Protein AF-A0AAW5B1X3-F1 (afdb_monomer_lite)

Structure (mmCIF, N/CA/C/O backbone):
data_AF-A0AAW5B1X3-F1
#
_entry.id   AF-A0AAW5B1X3-F1
#
loop_
_atom_site.group_PDB
_atom_site.id
_atom_site.type_symbol
_atom_site.label_atom_id
_atom_site.label_alt_id
_atom_site.label_comp_id
_atom_site.label_asym_id
_atom_site.label_entity_id
_atom_site.label_seq_id
_atom_site.pdbx_PDB_ins_code
_atom_site.Cartn_x
_atom_site.Cartn_y
_atom_site.Cartn_z
_atom_site.occupancy
_atom_site.B_iso_or_equiv
_atom_site.auth_seq_id
_atom_site.auth_comp_id
_atom_site.auth_asym_id
_atom_site.auth_atom_id
_atom_site.pdbx_PDB_model_num
ATOM 1 N N . MET A 1 1 ? 2.168 19.407 -7.661 1.00 38.75 1 MET A N 1
ATOM 2 C CA . MET A 1 1 ? 2.425 18.946 -9.041 1.00 38.75 1 MET A CA 1
ATOM 3 C C . MET A 1 1 ? 2.074 17.464 -9.088 1.00 38.75 1 MET A C 1
ATOM 5 O O . MET A 1 1 ? 2.847 16.655 -8.590 1.00 38.75 1 MET A O 1
ATOM 9 N N . ASP A 1 2 ? 0.879 17.127 -9.580 1.00 53.19 2 ASP A N 1
ATOM 10 C CA . ASP A 1 2 ? 0.435 15.745 -9.825 1.00 53.19 2 ASP A CA 1
ATOM 11 C C . ASP A 1 2 ? 1.175 15.223 -11.067 1.00 53.19 2 ASP A C 1
ATOM 13 O O . ASP A 1 2 ? 0.699 15.277 -12.199 1.00 53.19 2 ASP A O 1
ATOM 17 N N . LEU A 1 3 ? 2.441 14.843 -10.882 1.00 51.41 3 LEU A N 1
ATOM 18 C CA . LEU A 1 3 ? 3.245 14.237 -11.936 1.00 51.41 3 LEU A CA 1
ATOM 19 C C . LEU A 1 3 ? 2.722 12.823 -12.156 1.00 51.41 3 LEU A C 1
ATOM 21 O O . LEU A 1 3 ? 3.088 11.943 -11.383 1.00 51.41 3 LEU A O 1
ATOM 25 N N . ALA A 1 4 ? 1.863 12.668 -13.170 1.00 48.84 4 ALA A N 1
ATOM 26 C CA . ALA A 1 4 ? 1.418 11.434 -13.818 1.00 48.84 4 ALA A CA 1
ATOM 27 C C . ALA A 1 4 ? 1.471 10.189 -12.921 1.00 48.84 4 ALA A C 1
ATOM 29 O O . ALA A 1 4 ? 2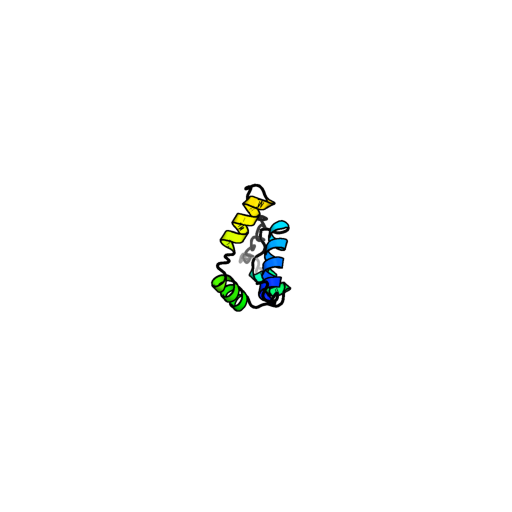.557 9.689 -12.622 1.00 48.84 4 ALA A O 1
ATOM 30 N N . GLU A 1 5 ? 0.309 9.640 -12.555 1.00 64.56 5 GLU A N 1
ATOM 31 C CA . GLU A 1 5 ? 0.206 8.331 -11.904 1.00 64.56 5 GLU A CA 1
ATOM 32 C C . GLU A 1 5 ? 0.972 7.255 -12.690 1.00 64.56 5 GLU A C 1
ATOM 34 O O . GLU A 1 5 ? 0.445 6.558 -13.559 1.00 64.56 5 GLU A O 1
ATOM 39 N N . ASN A 1 6 ? 2.255 7.116 -12.370 1.00 85.38 6 ASN A N 1
ATOM 40 C CA . ASN A 1 6 ? 3.083 6.030 -12.833 1.00 85.38 6 ASN A CA 1
ATOM 41 C C . ASN A 1 6 ? 2.511 4.734 -12.243 1.00 85.38 6 ASN A C 1
ATOM 43 O O . ASN A 1 6 ? 1.801 4.746 -11.232 1.00 85.38 6 ASN A O 1
ATOM 47 N N . ARG A 1 7 ? 2.826 3.601 -12.871 1.00 90.94 7 ARG A N 1
ATOM 48 C CA . ARG A 1 7 ? 2.294 2.292 -12.466 1.00 90.94 7 ARG A CA 1
ATOM 49 C C . ARG A 1 7 ? 2.492 2.010 -10.966 1.00 90.94 7 ARG A C 1
ATOM 51 O O . ARG A 1 7 ? 1.596 1.455 -10.337 1.00 90.94 7 ARG A O 1
ATOM 58 N N . PHE A 1 8 ? 3.608 2.452 -10.380 1.00 93.56 8 PHE A N 1
ATOM 59 C CA . PHE A 1 8 ? 3.875 2.304 -8.945 1.00 93.56 8 PHE A CA 1
ATOM 60 C C . PHE A 1 8 ? 2.957 3.174 -8.077 1.00 93.56 8 PHE A C 1
ATOM 62 O O . PHE A 1 8 ? 2.470 2.706 -7.057 1.00 93.56 8 PHE A O 1
ATOM 69 N N . GLY A 1 9 ? 2.636 4.394 -8.511 1.00 93.56 9 GLY A N 1
ATOM 70 C CA . GLY A 1 9 ? 1.653 5.257 -7.855 1.00 93.56 9 GLY A CA 1
ATOM 71 C C . GLY A 1 9 ? 0.258 4.638 -7.823 1.00 93.56 9 GLY A C 1
ATOM 72 O O . GLY A 1 9 ? -0.368 4.615 -6.765 1.00 93.56 9 GLY A O 1
ATOM 73 N N . LYS A 1 10 ? -0.194 4.060 -8.945 1.00 93.81 10 LYS A N 1
ATOM 74 C CA . LYS A 1 10 ? -1.472 3.324 -9.001 1.00 93.81 10 LYS A CA 1
ATOM 75 C C . LYS A 1 10 ? -1.457 2.096 -8.097 1.00 93.81 10 LYS A C 1
ATOM 77 O O . LYS A 1 10 ? -2.383 1.898 -7.320 1.00 93.81 10 LYS A O 1
ATOM 82 N N . THR A 1 11 ? -0.366 1.331 -8.139 1.00 95.50 11 THR A N 1
ATOM 83 C CA . THR A 1 11 ? -0.178 0.154 -7.278 1.00 95.50 11 THR A CA 1
ATOM 84 C C . THR A 1 11 ? -0.202 0.541 -5.799 1.00 95.50 11 THR A C 1
ATOM 86 O O . THR A 1 11 ? -0.789 -0.163 -4.987 1.00 95.50 11 THR A O 1
ATOM 89 N N . TRP A 1 12 ? 0.400 1.675 -5.434 1.00 95.75 12 TRP A N 1
ATOM 90 C CA . TRP A 1 12 ? 0.446 2.137 -4.049 1.00 95.75 12 TRP A CA 1
ATOM 91 C C . TRP A 1 12 ? -0.933 2.569 -3.561 1.00 95.75 12 TRP A C 1
ATOM 93 O O . TRP A 1 12 ? -1.346 2.172 -2.477 1.00 95.75 12 TRP A O 1
ATOM 103 N N . LYS A 1 13 ? -1.686 3.314 -4.381 1.00 95.12 13 LYS A N 1
ATOM 104 C CA . LYS A 1 13 ? -3.085 3.638 -4.073 1.00 95.12 13 LYS A CA 1
ATOM 105 C C . LYS A 1 13 ? -3.928 2.375 -3.920 1.00 95.12 13 LYS A C 1
ATOM 107 O O . LYS A 1 13 ? -4.669 2.266 -2.951 1.00 95.12 13 LYS A O 1
ATOM 112 N N . HIS A 1 14 ? -3.765 1.403 -4.819 1.00 95.44 14 HIS A N 1
ATOM 113 C CA . HIS A 1 14 ? -4.467 0.128 -4.716 1.00 95.44 14 HIS A CA 1
ATOM 114 C C . HIS A 1 14 ? -4.102 -0.618 -3.426 1.00 95.44 14 HIS A C 1
ATOM 116 O O . HIS A 1 14 ? -4.993 -1.076 -2.725 1.00 95.44 14 HIS A O 1
ATOM 122 N N . PHE A 1 15 ? -2.821 -0.651 -3.045 1.00 96.50 15 PHE A N 1
ATOM 123 C CA . PHE A 1 15 ? -2.381 -1.235 -1.776 1.00 96.50 15 PHE A CA 1
ATOM 124 C C . PHE A 1 15 ? -3.088 -0.609 -0.564 1.00 96.50 15 PHE A C 1
ATOM 126 O O . PHE A 1 15 ? -3.553 -1.340 0.306 1.00 96.50 15 PHE A O 1
ATOM 133 N N . LEU A 1 16 ? -3.231 0.721 -0.519 1.00 95.56 16 LEU A N 1
ATOM 134 C CA . LEU A 1 16 ? -3.948 1.400 0.567 1.00 95.56 16 LEU A CA 1
ATOM 135 C C . LEU A 1 16 ? -5.440 1.042 0.614 1.00 95.56 16 LEU A C 1
ATOM 137 O O . LEU A 1 16 ? -5.987 0.897 1.703 1.00 95.56 16 LEU A O 1
ATOM 141 N N . GLU A 1 17 ? -6.096 0.887 -0.538 1.00 95.12 17 GLU A N 1
ATOM 142 C CA . GLU A 1 17 ? -7.492 0.433 -0.592 1.00 95.12 17 GLU A CA 1
ATOM 143 C C . GLU A 1 17 ? -7.632 -1.025 -0.145 1.00 95.12 17 GLU A C 1
ATOM 145 O O . GLU A 1 17 ? -8.522 -1.341 0.643 1.00 95.12 17 GLU A O 1
ATOM 150 N N . VAL A 1 18 ? -6.718 -1.905 -0.571 1.00 94.88 18 VAL A N 1
ATOM 151 C CA . VAL A 1 18 ? -6.721 -3.311 -0.146 1.00 94.88 18 VAL A CA 1
ATOM 152 C C . VAL A 1 18 ? -6.524 -3.413 1.364 1.00 94.88 18 VAL A C 1
ATOM 154 O O . VAL A 1 18 ? -7.240 -4.181 1.989 1.00 94.88 18 VAL A O 1
ATOM 157 N N . LEU A 1 19 ? -5.668 -2.598 1.993 1.00 94.12 19 LEU A N 1
ATOM 158 C CA . LEU A 1 19 ? -5.485 -2.615 3.455 1.00 94.12 19 LEU A CA 1
ATOM 159 C C . LEU A 1 19 ? -6.769 -2.348 4.263 1.00 94.12 19 LEU A C 1
ATOM 161 O O . LEU A 1 19 ? -6.867 -2.781 5.416 1.00 94.12 19 LEU A O 1
ATOM 165 N N . LYS A 1 20 ? -7.752 -1.645 3.689 1.00 92.19 20 LYS A N 1
ATOM 166 C CA . LYS A 1 20 ? -9.051 -1.393 4.337 1.00 92.19 20 LYS A CA 1
ATOM 167 C C . LYS A 1 20 ? -9.965 -2.619 4.327 1.00 92.19 20 LYS A C 1
ATOM 169 O O . LYS A 1 20 ? -10.854 -2.710 5.162 1.00 92.19 20 LYS A O 1
ATOM 174 N N . VAL A 1 21 ? -9.766 -3.538 3.382 1.00 90.88 21 VAL A N 1
ATOM 175 C CA . VAL A 1 21 ? -10.595 -4.744 3.210 1.00 90.88 21 VAL A CA 1
ATOM 176 C C . VAL A 1 21 ? -9.864 -5.989 3.718 1.00 90.88 21 VAL A C 1
ATOM 178 O O . VAL A 1 21 ? -10.448 -6.818 4.407 1.00 90.88 21 VAL A O 1
ATOM 181 N N . ASP A 1 22 ? -8.571 -6.094 3.419 1.00 90.88 22 ASP A N 1
ATOM 182 C CA . ASP A 1 22 ? -7.647 -7.117 3.892 1.00 90.88 22 ASP A CA 1
ATOM 183 C C . ASP A 1 22 ? -6.359 -6.473 4.426 1.00 90.88 22 ASP A C 1
ATOM 185 O O . ASP A 1 22 ? -5.388 -6.208 3.709 1.00 90.88 22 ASP A O 1
ATOM 189 N N . TYR A 1 23 ? -6.331 -6.263 5.740 1.00 89.50 23 TYR A N 1
ATOM 190 C CA . TYR A 1 23 ? -5.173 -5.714 6.445 1.00 89.50 23 TYR A CA 1
ATOM 191 C C . TYR A 1 23 ? -3.918 -6.603 6.358 1.00 89.50 23 TYR A C 1
ATOM 193 O O . TYR A 1 23 ? -2.781 -6.130 6.503 1.00 89.50 23 TYR A O 1
ATOM 201 N N . ASN A 1 24 ? -4.101 -7.902 6.119 1.00 90.19 24 ASN A N 1
ATOM 202 C CA . ASN A 1 24 ? -3.022 -8.882 6.120 1.00 90.19 24 ASN A CA 1
ATOM 203 C C . ASN A 1 24 ? -2.339 -9.005 4.767 1.00 90.19 24 ASN A C 1
ATOM 205 O O . ASN A 1 24 ? -1.273 -9.623 4.697 1.00 90.19 24 ASN A O 1
ATOM 209 N N . CYS A 1 25 ? -2.880 -8.349 3.739 1.00 92.81 25 CYS A N 1
ATOM 210 C CA . CYS A 1 25 ? -2.231 -8.276 2.448 1.00 92.81 25 CYS A CA 1
ATOM 211 C C . CYS A 1 25 ? -0.797 -7.740 2.595 1.00 92.81 25 CYS A C 1
ATOM 213 O O . CYS A 1 25 ? -0.475 -6.846 3.404 1.00 92.81 25 CYS A O 1
ATOM 215 N N . SER A 1 26 ? 0.103 -8.334 1.824 1.00 94.69 26 SER A N 1
ATOM 216 C CA . SER A 1 26 ? 1.463 -7.848 1.686 1.00 94.69 26 SER A CA 1
ATOM 217 C C . SER A 1 26 ? 1.571 -6.960 0.453 1.00 94.69 26 SER A C 1
ATOM 219 O O . SER A 1 26 ? 0.848 -7.108 -0.534 1.00 94.69 26 SER A O 1
ATOM 221 N N . LEU A 1 27 ? 2.549 -6.054 0.466 1.00 95.50 27 LEU A N 1
ATOM 222 C CA . LEU A 1 27 ? 2.861 -5.263 -0.720 1.00 95.50 27 LEU A CA 1
ATOM 223 C C . LEU A 1 27 ? 3.240 -6.158 -1.914 1.00 95.50 27 LEU A C 1
ATOM 225 O O . LEU A 1 27 ? 2.989 -5.789 -3.056 1.00 95.50 27 LEU A O 1
ATOM 229 N N . ALA A 1 28 ? 3.823 -7.335 -1.661 1.00 96.31 28 ALA A N 1
ATOM 230 C CA . ALA A 1 28 ? 4.177 -8.291 -2.703 1.00 96.31 28 ALA A CA 1
ATOM 231 C C . ALA A 1 28 ? 2.940 -8.885 -3.393 1.00 96.31 28 ALA A C 1
ATOM 233 O O . ALA A 1 28 ? 2.969 -9.073 -4.607 1.00 96.31 28 ALA A O 1
ATOM 234 N N . ASP A 1 29 ? 1.856 -9.134 -2.654 1.00 95.19 29 ASP A N 1
ATOM 235 C CA . ASP A 1 29 ? 0.588 -9.617 -3.217 1.00 95.19 29 ASP A CA 1
ATOM 236 C C . ASP A 1 29 ? 0.017 -8.591 -4.192 1.00 95.19 29 ASP A C 1
ATOM 238 O O . ASP A 1 29 ? -0.260 -8.908 -5.347 1.00 95.19 29 ASP A O 1
ATOM 242 N N . VAL A 1 30 ? -0.027 -7.330 -3.762 1.00 95.88 30 VAL A N 1
ATOM 243 C CA . VAL A 1 30 ? -0.517 -6.225 -4.590 1.00 95.88 30 VAL A CA 1
ATOM 244 C C . VAL A 1 30 ? 0.406 -5.942 -5.778 1.00 95.88 30 VAL A C 1
ATOM 246 O O . VAL A 1 30 ? -0.065 -5.648 -6.873 1.00 95.88 30 VAL A O 1
ATOM 249 N N . CYS A 1 31 ? 1.726 -6.075 -5.615 1.00 95.94 31 CYS A N 1
ATOM 250 C CA . CYS A 1 31 ? 2.659 -5.946 -6.736 1.00 95.94 31 CYS A CA 1
ATOM 251 C C . CYS A 1 31 ? 2.417 -7.019 -7.809 1.00 95.94 31 CYS A C 1
ATOM 253 O O . CYS A 1 31 ? 2.481 -6.707 -8.999 1.00 95.94 31 CYS A O 1
ATOM 255 N N . ARG A 1 32 ? 2.125 -8.265 -7.404 1.00 95.38 32 ARG A N 1
ATOM 256 C CA . ARG A 1 32 ? 1.796 -9.357 -8.335 1.00 95.38 32 ARG A CA 1
ATOM 257 C C . ARG A 1 32 ? 0.512 -9.066 -9.105 1.00 95.38 32 ARG A C 1
ATOM 259 O 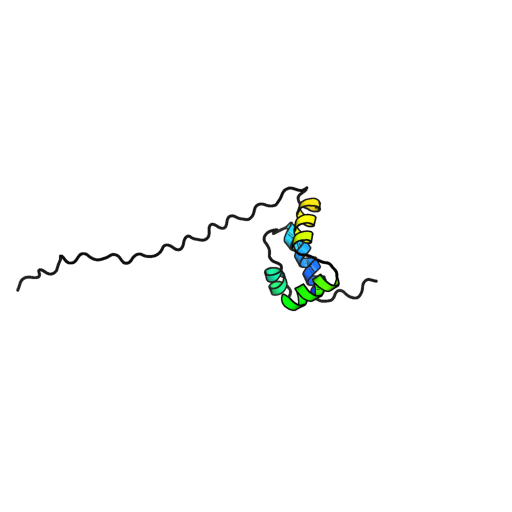O . ARG A 1 32 ? 0.519 -9.201 -10.326 1.00 95.38 32 ARG A O 1
ATOM 266 N N . ASP A 1 33 ? -0.528 -8.627 -8.401 1.00 94.31 33 ASP A N 1
ATOM 267 C CA . ASP A 1 33 ? -1.825 -8.267 -8.981 1.00 94.31 33 ASP A CA 1
ATOM 268 C C . ASP A 1 33 ? -1.713 -7.099 -9.978 1.00 94.31 33 ASP A C 1
ATOM 270 O O . ASP A 1 33 ? -2.183 -7.170 -11.108 1.00 94.31 33 ASP A O 1
ATOM 274 N N . GLN A 1 34 ? -0.972 -6.052 -9.612 1.00 94.06 34 GLN A N 1
ATOM 275 C CA . GLN A 1 34 ? -0.816 -4.843 -10.429 1.00 94.06 34 GLN A CA 1
ATOM 276 C C . GLN A 1 34 ? 0.331 -4.927 -11.450 1.00 94.06 34 GLN A C 1
ATOM 278 O O . GLN A 1 34 ? 0.709 -3.924 -12.068 1.00 94.06 34 GLN A O 1
ATOM 283 N N . HIS A 1 35 ? 0.926 -6.111 -11.619 1.00 94.31 35 HIS A N 1
ATOM 284 C CA . HIS A 1 35 ? 2.042 -6.365 -12.531 1.00 94.31 35 HIS A CA 1
ATOM 285 C C . HIS A 1 35 ? 3.200 -5.361 -12.368 1.00 94.31 35 HIS A C 1
ATOM 287 O O . HIS A 1 35 ? 3.689 -4.753 -13.332 1.00 94.31 35 HIS A O 1
ATOM 293 N N . THR A 1 36 ? 3.640 -5.171 -11.124 1.00 94.19 36 THR A N 1
ATOM 294 C CA . THR A 1 36 ? 4.833 -4.401 -10.761 1.00 94.19 36 THR A CA 1
ATOM 295 C C . THR A 1 36 ? 5.848 -5.267 -10.027 1.00 94.19 36 THR A C 1
ATOM 297 O O . THR A 1 36 ? 5.529 -6.268 -9.393 1.00 94.19 36 THR A O 1
ATOM 300 N N . THR A 1 37 ? 7.121 -4.887 -10.109 1.00 95.00 37 THR A N 1
ATOM 301 C CA . THR A 1 37 ? 8.182 -5.561 -9.355 1.00 95.00 37 THR A CA 1
ATOM 302 C C . THR A 1 37 ? 8.260 -5.003 -7.939 1.00 95.00 37 THR A C 1
ATOM 304 O O . THR A 1 37 ? 8.337 -3.781 -7.781 1.00 95.00 37 THR A O 1
ATOM 307 N N . LEU A 1 38 ? 8.385 -5.870 -6.931 1.00 93.88 38 LEU A N 1
ATOM 308 C CA . LEU A 1 38 ? 8.555 -5.448 -5.536 1.00 93.88 38 LEU A CA 1
ATOM 309 C C . LEU A 1 38 ? 9.796 -4.558 -5.335 1.00 93.88 38 LEU A C 1
ATOM 311 O O . LEU A 1 38 ? 9.727 -3.563 -4.624 1.00 93.88 38 LEU A O 1
ATOM 315 N N . GLY A 1 39 ? 10.918 -4.862 -5.997 1.00 95.75 39 GLY A N 1
ATOM 316 C CA . GLY A 1 39 ? 12.137 -4.043 -5.909 1.00 95.75 39 GLY A CA 1
ATOM 317 C C . GLY A 1 39 ? 11.946 -2.623 -6.456 1.00 95.75 39 GLY A C 1
ATOM 318 O O . GLY A 1 39 ? 12.289 -1.645 -5.790 1.00 95.75 39 GLY A O 1
ATOM 319 N N . GLY A 1 40 ? 11.333 -2.501 -7.639 1.00 94.50 40 GLY A N 1
ATOM 320 C CA . GLY A 1 40 ? 10.982 -1.203 -8.224 1.00 94.50 40 GLY A CA 1
ATOM 321 C C . GLY A 1 40 ? 9.999 -0.419 -7.352 1.00 94.50 40 GLY A C 1
ATOM 322 O O . GLY A 1 40 ? 10.197 0.774 -7.126 1.00 94.50 40 GLY A O 1
ATOM 323 N N . MET A 1 41 ? 9.007 -1.109 -6.786 1.00 95.69 41 MET A N 1
ATOM 324 C CA . MET A 1 41 ? 8.042 -0.526 -5.860 1.00 95.69 41 MET A CA 1
ATOM 325 C C . MET A 1 41 ? 8.717 0.012 -4.593 1.00 95.69 41 MET A C 1
ATOM 327 O O . MET A 1 41 ? 8.507 1.163 -4.217 1.00 95.69 41 MET A O 1
ATOM 331 N N . SER A 1 42 ? 9.596 -0.777 -3.974 1.00 94.69 42 SER A N 1
ATOM 332 C CA . SER A 1 42 ? 10.370 -0.374 -2.795 1.00 94.69 42 SER A CA 1
ATOM 333 C C . SER A 1 42 ? 11.260 0.838 -3.059 1.00 94.69 42 SER A C 1
ATOM 335 O O . SER A 1 42 ? 11.280 1.774 -2.258 1.00 94.69 42 SER A O 1
ATOM 337 N N . SER A 1 43 ? 11.946 0.876 -4.206 1.00 94.81 43 SER A N 1
ATOM 338 C CA . SER A 1 43 ? 12.746 2.042 -4.598 1.00 94.81 43 SER A CA 1
ATOM 339 C C . SER A 1 43 ? 11.876 3.284 -4.810 1.00 94.81 43 SER A C 1
ATOM 341 O O . SER A 1 43 ? 12.217 4.373 -4.346 1.00 94.81 43 SER A O 1
ATOM 343 N N . TRP A 1 44 ? 10.729 3.124 -5.473 1.00 94.50 44 TRP A N 1
ATOM 344 C CA . TRP A 1 44 ? 9.788 4.210 -5.727 1.00 94.50 44 TRP A CA 1
ATOM 345 C C . TRP A 1 44 ? 9.222 4.808 -4.431 1.00 94.50 44 TRP A C 1
ATOM 347 O O . TRP A 1 44 ? 9.191 6.032 -4.290 1.00 94.50 44 TRP A O 1
ATOM 357 N N . MET A 1 45 ? 8.843 3.961 -3.468 1.00 95.12 45 MET A N 1
ATOM 358 C CA . MET A 1 45 ? 8.370 4.380 -2.144 1.00 95.12 45 MET A CA 1
ATOM 359 C C . MET A 1 45 ? 9.450 5.121 -1.356 1.00 95.12 45 MET A C 1
ATOM 361 O O . MET A 1 45 ? 9.188 6.199 -0.826 1.00 95.12 45 MET A O 1
ATOM 365 N N . SER A 1 46 ? 10.672 4.580 -1.321 1.00 94.19 46 SER A N 1
ATOM 366 C CA . SER A 1 46 ? 11.798 5.165 -0.582 1.00 94.19 46 SER A CA 1
ATOM 367 C C . SER A 1 46 ? 12.109 6.594 -1.045 1.00 94.19 46 SER A C 1
ATOM 369 O O . SER A 1 46 ? 12.217 7.503 -0.226 1.00 94.19 46 SER A O 1
ATOM 371 N N . ARG A 1 47 ? 12.105 6.842 -2.365 1.00 94.06 47 ARG A N 1
ATOM 372 C CA . ARG A 1 47 ? 12.284 8.188 -2.954 1.00 94.06 47 ARG A CA 1
ATOM 373 C C . ARG A 1 47 ? 11.196 9.196 -2.563 1.00 94.06 47 ARG A C 1
ATOM 375 O O . ARG A 1 47 ? 11.350 10.387 -2.820 1.00 94.06 47 ARG A O 1
ATOM 382 N N . ARG A 1 48 ? 10.073 8.723 -2.024 1.00 93.00 48 ARG A N 1
ATOM 383 C CA . ARG A 1 48 ? 8.898 9.517 -1.633 1.00 93.00 48 ARG A CA 1
ATOM 384 C C . ARG A 1 48 ? 8.650 9.524 -0.129 1.00 93.00 48 ARG A C 1
ATOM 386 O O . ARG A 1 48 ? 7.712 10.177 0.308 1.00 93.00 48 ARG A O 1
ATOM 393 N N . GLY A 1 49 ? 9.468 8.815 0.648 1.00 94.81 49 GLY A N 1
ATOM 394 C CA . GLY A 1 49 ? 9.279 8.677 2.090 1.00 94.81 49 GLY A CA 1
ATOM 395 C C . GLY A 1 49 ? 8.096 7.786 2.483 1.00 94.81 49 GLY A C 1
ATOM 396 O O . GLY A 1 49 ? 7.639 7.858 3.619 1.00 94.81 49 GLY A O 1
ATOM 397 N N . TYR A 1 50 ? 7.589 6.946 1.576 1.00 95.50 50 TYR A N 1
ATOM 398 C CA . TYR A 1 50 ? 6.532 5.993 1.913 1.00 95.50 50 TYR A CA 1
ATOM 399 C C . TYR A 1 50 ? 7.097 4.746 2.594 1.00 95.50 50 TYR A C 1
ATOM 401 O O . TYR A 1 50 ? 8.165 4.244 2.240 1.00 95.50 50 TYR A O 1
ATOM 409 N N . SER A 1 51 ? 6.342 4.223 3.558 1.00 95.00 51 SER A N 1
ATOM 410 C CA . SER A 1 51 ? 6.679 3.026 4.324 1.00 95.00 51 SER A CA 1
ATOM 411 C C . SER A 1 51 ? 5.439 2.166 4.508 1.00 95.00 51 SER A C 1
ATOM 413 O O . SER A 1 51 ? 4.396 2.664 4.924 1.00 95.00 51 SER A O 1
ATOM 415 N N . VAL A 1 52 ? 5.562 0.860 4.259 1.00 95.31 52 VAL A N 1
ATOM 416 C CA . VAL A 1 52 ? 4.478 -0.108 4.500 1.00 95.31 52 VAL A CA 1
ATOM 417 C C . VAL A 1 52 ? 4.067 -0.113 5.971 1.00 95.31 52 VAL A C 1
ATOM 419 O O . VAL A 1 52 ? 2.879 -0.151 6.269 1.00 95.31 52 VAL A O 1
ATOM 422 N N . LYS A 1 53 ? 5.034 -0.034 6.894 1.00 94.81 53 LYS A N 1
ATOM 423 C CA . LYS A 1 53 ? 4.754 -0.014 8.336 1.00 94.81 53 LYS A CA 1
ATOM 424 C C . LYS A 1 53 ? 3.923 1.210 8.718 1.00 94.81 53 LYS A C 1
ATOM 426 O O . LYS A 1 53 ? 2.939 1.068 9.435 1.00 94.81 53 LYS A O 1
ATOM 431 N N . GLN A 1 54 ? 4.307 2.384 8.214 1.00 95.31 54 GLN A N 1
ATOM 432 C CA . GLN A 1 54 ? 3.582 3.621 8.497 1.00 95.31 54 GLN A CA 1
ATOM 433 C C . GLN A 1 54 ? 2.197 3.605 7.849 1.00 95.31 54 GLN A C 1
ATOM 435 O O . GLN A 1 54 ? 1.218 3.862 8.530 1.00 95.31 54 GLN A O 1
ATOM 440 N N . ALA A 1 55 ? 2.100 3.193 6.583 1.00 94.88 55 ALA A N 1
ATOM 441 C CA . ALA A 1 55 ? 0.825 3.092 5.880 1.00 94.88 55 ALA A CA 1
ATOM 442 C C . ALA A 1 55 ? -0.164 2.163 6.597 1.00 94.88 55 ALA A C 1
ATOM 444 O O . ALA A 1 55 ? -1.333 2.502 6.744 1.00 94.88 55 ALA A O 1
ATOM 445 N N . LYS A 1 56 ? 0.302 1.010 7.094 1.00 93.94 56 LYS A N 1
ATOM 446 C CA . LYS A 1 56 ? -0.537 0.115 7.897 1.00 93.94 56 LYS A CA 1
ATOM 447 C C . LYS A 1 56 ? -0.983 0.773 9.204 1.00 93.94 56 LYS A C 1
ATOM 449 O O . LYS A 1 56 ? -2.153 0.657 9.546 1.00 93.94 56 LYS A O 1
ATOM 454 N N . ALA A 1 57 ? -0.093 1.466 9.912 1.00 93.56 57 ALA A N 1
ATOM 455 C CA . ALA A 1 57 ? -0.449 2.187 11.136 1.00 93.56 57 ALA A CA 1
ATOM 456 C C . ALA A 1 57 ? -1.463 3.316 10.873 1.00 93.56 57 ALA A C 1
ATOM 458 O O . ALA A 1 57 ? -2.420 3.469 11.629 1.00 93.56 57 ALA A O 1
ATOM 459 N N . ASP A 1 58 ? -1.293 4.054 9.776 1.00 94.12 58 ASP A N 1
ATOM 460 C CA . ASP A 1 58 ? -2.202 5.124 9.366 1.00 94.12 58 ASP A CA 1
ATOM 461 C C . ASP A 1 58 ? -3.586 4.561 9.026 1.00 94.12 58 ASP A C 1
ATOM 463 O O . ASP A 1 58 ? -4.587 5.079 9.505 1.00 94.12 58 ASP A O 1
ATOM 467 N N . VAL A 1 59 ? -3.663 3.442 8.295 1.00 92.44 59 VAL A N 1
ATOM 468 C CA . VAL A 1 59 ? -4.942 2.763 8.022 1.00 92.44 59 VAL A CA 1
ATOM 469 C C . VAL A 1 59 ? -5.607 2.285 9.317 1.00 92.44 59 VAL A C 1
ATOM 471 O O . VAL A 1 59 ? -6.812 2.462 9.477 1.00 92.44 59 VAL A O 1
ATOM 474 N N . VAL A 1 60 ? -4.855 1.721 10.268 1.00 92.00 60 VAL A N 1
ATOM 475 C CA . VAL A 1 60 ? -5.411 1.322 11.577 1.00 92.00 60 VAL A CA 1
ATOM 476 C C . VAL A 1 60 ? -6.006 2.519 12.306 1.00 92.00 60 VAL A C 1
ATOM 478 O O . VAL A 1 60 ? -7.133 2.448 12.791 1.00 92.00 60 VAL A O 1
ATOM 481 N N . ARG A 1 61 ? -5.277 3.633 12.362 1.00 93.62 61 ARG A N 1
ATOM 482 C CA . ARG A 1 61 ? -5.735 4.850 13.033 1.00 93.62 61 ARG A CA 1
ATOM 483 C C . ARG A 1 61 ? -6.951 5.466 12.336 1.00 93.62 61 ARG A C 1
ATOM 485 O O . ARG A 1 61 ? -7.938 5.759 13.003 1.00 93.62 61 ARG A O 1
ATOM 492 N N . ASP A 1 62 ? -6.876 5.648 11.020 1.00 92.88 62 ASP A N 1
ATOM 493 C CA . ASP A 1 62 ? -7.816 6.477 10.259 1.00 92.88 62 ASP A C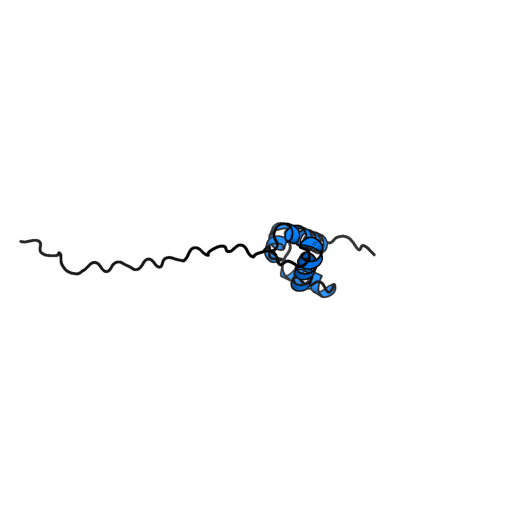A 1
AT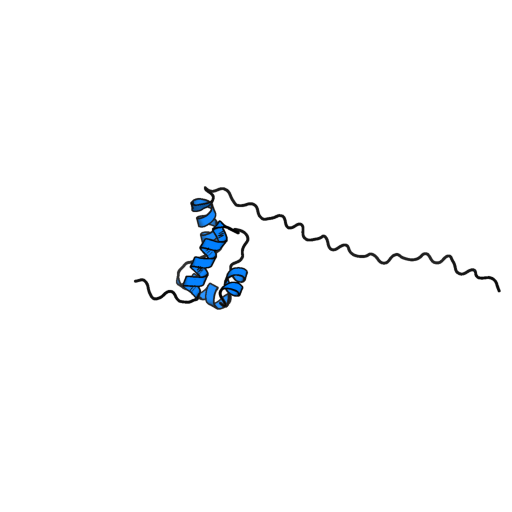OM 494 C C . ASP A 1 62 ? -9.061 5.698 9.810 1.00 92.88 62 ASP A C 1
ATOM 496 O O . ASP A 1 62 ? -10.137 6.281 9.696 1.00 92.88 62 ASP A O 1
ATOM 500 N N . TYR A 1 63 ? -8.938 4.388 9.568 1.00 89.88 63 TYR A N 1
ATOM 501 C CA . TYR A 1 63 ? -10.040 3.536 9.104 1.00 89.88 63 TYR A CA 1
ATOM 502 C C . TYR A 1 63 ? -10.584 2.610 10.199 1.00 89.88 63 TYR A C 1
ATOM 504 O O . TYR A 1 63 ? -11.797 2.488 10.346 1.00 89.88 63 TYR A O 1
ATOM 512 N N . TYR A 1 64 ? -9.709 1.993 10.999 1.00 87.94 64 TYR A N 1
ATOM 513 C CA . TYR A 1 64 ? -10.109 1.057 12.062 1.00 87.94 64 TYR A CA 1
ATOM 514 C C . TYR A 1 64 ? -10.215 1.704 13.456 1.00 87.94 64 TYR A C 1
ATOM 516 O O . TYR A 1 64 ? -10.366 1.007 14.459 1.00 87.94 64 TYR A O 1
ATOM 524 N N . GLY A 1 65 ? -10.125 3.035 13.552 1.00 89.19 65 GLY A N 1
ATOM 525 C CA . GLY A 1 65 ? -10.277 3.765 14.816 1.00 89.19 65 GLY A CA 1
ATOM 526 C C . GLY A 1 65 ? -9.215 3.435 15.872 1.00 89.19 65 GLY A C 1
ATOM 527 O O . GLY A 1 65 ? -9.478 3.557 17.065 1.00 89.19 65 GLY A O 1
ATOM 528 N N . GLY A 1 66 ? -8.029 2.986 15.454 1.00 81.31 66 GLY A N 1
ATOM 529 C CA . GLY A 1 66 ? -6.933 2.600 16.347 1.00 81.31 66 GLY A CA 1
ATOM 530 C C . GLY A 1 66 ? -6.984 1.152 16.845 1.00 81.31 66 GLY A C 1
ATOM 531 O O . GLY A 1 66 ? -6.099 0.750 17.597 1.00 81.31 66 GLY A O 1
ATOM 532 N N . VAL A 1 67 ? -7.976 0.359 16.428 1.00 82.00 67 VAL A N 1
ATOM 533 C CA . VAL A 1 67 ? -8.059 -1.069 16.759 1.00 82.00 67 VAL A CA 1
ATOM 534 C C . VAL A 1 67 ? -7.359 -1.871 15.668 1.00 82.00 67 VAL A C 1
ATOM 536 O O . VAL A 1 67 ? -7.766 -1.836 14.509 1.00 82.00 67 VAL A O 1
ATOM 539 N N . GLU A 1 68 ? -6.289 -2.587 16.022 1.00 75.88 68 GLU A N 1
ATOM 540 C CA . GLU A 1 68 ? -5.552 -3.398 15.050 1.00 75.88 68 GLU A CA 1
ATOM 541 C C . GLU A 1 68 ? -6.431 -4.558 14.535 1.00 75.88 68 GLU A C 1
ATOM 543 O O . GLU A 1 68 ? -6.940 -5.345 15.342 1.00 75.88 68 GLU A O 1
ATOM 548 N N . PRO A 1 69 ? -6.621 -4.691 13.208 1.00 78.25 69 PRO A N 1
ATOM 549 C CA . PRO A 1 69 ? -7.375 -5.790 12.625 1.00 78.25 69 PRO A CA 1
ATOM 550 C C . PRO A 1 69 ? -6.732 -7.126 12.968 1.00 78.25 69 PRO A C 1
ATOM 552 O O . PRO A 1 69 ? -5.525 -7.317 12.815 1.00 78.25 69 PRO A O 1
ATOM 555 N N . SER A 1 70 ? -7.549 -8.082 13.400 1.00 72.56 70 SER A N 1
ATOM 556 C CA . SER A 1 70 ? -7.069 -9.412 13.749 1.00 72.56 70 SER A CA 1
ATOM 557 C C . SER A 1 70 ? -6.410 -10.070 12.535 1.00 72.56 70 SER A C 1
ATOM 559 O O . SER A 1 70 ? -7.008 -10.180 11.462 1.00 72.56 70 SER A O 1
ATOM 561 N N . ARG A 1 71 ? -5.175 -10.551 12.703 1.00 64.06 71 ARG A N 1
ATOM 562 C CA . ARG A 1 71 ? -4.561 -11.450 11.726 1.00 64.06 71 ARG A CA 1
ATOM 563 C C . ARG A 1 71 ? -5.438 -12.704 11.642 1.00 64.06 71 ARG A C 1
ATOM 565 O O . ARG A 1 71 ? -5.690 -13.298 12.694 1.00 64.06 71 ARG A O 1
ATOM 572 N N . PRO A 1 72 ? -5.918 -13.130 10.456 1.00 57.22 72 PRO A N 1
ATOM 573 C CA . PRO A 1 72 ? -6.596 -14.400 10.340 1.00 57.22 72 PRO A CA 1
ATOM 574 C C . PRO A 1 72 ? -5.615 -15.434 10.862 1.00 57.22 72 PRO A C 1
ATOM 576 O O . PRO A 1 72 ? -4.488 -15.567 10.374 1.00 57.22 72 PRO A O 1
ATOM 579 N N . THR A 1 73 ? -6.038 -16.126 11.913 1.00 48.47 73 THR A N 1
ATOM 580 C CA . THR A 1 73 ? -5.354 -17.318 12.382 1.00 48.47 73 THR A CA 1
ATOM 581 C C . THR A 1 73 ? -5.639 -18.368 11.319 1.00 48.47 73 THR A C 1
ATOM 583 O O . THR A 1 73 ? -6.517 -19.209 11.478 1.00 48.47 73 THR A O 1
ATOM 586 N N . THR A 1 74 ? -4.952 -18.285 10.176 1.00 51.88 74 THR A N 1
ATOM 587 C CA . THR A 1 74 ? -4.783 -19.467 9.348 1.00 51.88 74 THR A CA 1
ATOM 588 C C . THR A 1 74 ? -3.926 -20.375 10.204 1.00 51.88 74 THR A C 1
ATOM 590 O O . THR A 1 74 ? -2.713 -20.212 10.306 1.00 51.88 74 THR A O 1
ATOM 593 N N . SER A 1 75 ? -4.599 -21.255 10.941 1.00 46.97 75 SER A N 1
ATOM 594 C CA . SER A 1 75 ? -3.997 -22.474 11.439 1.00 46.97 75 SER A CA 1
ATOM 595 C C . SER A 1 75 ? -3.286 -23.068 10.232 1.00 46.97 75 SER A C 1
ATOM 597 O O . SER A 1 75 ? -3.939 -23.531 9.296 1.00 46.97 75 SER A O 1
ATOM 599 N N . SER A 1 76 ? -1.963 -22.905 10.160 1.00 51.25 76 SER A N 1
ATOM 600 C CA . SER A 1 76 ? -1.159 -23.655 9.207 1.00 51.25 76 SER A CA 1
ATOM 601 C C . SER A 1 76 ? -1.604 -25.099 9.392 1.00 51.25 76 SER A C 1
ATOM 603 O O . SER A 1 76 ? -1.572 -25.550 10.541 1.00 51.25 76 SER A O 1
ATOM 605 N N . PRO A 1 77 ? -2.092 -25.806 8.355 1.00 52.94 77 PRO A N 1
ATOM 606 C CA . PRO A 1 77 ? -2.424 -27.207 8.528 1.00 52.94 77 PRO A CA 1
ATOM 607 C C . PRO A 1 77 ? -1.161 -27.854 9.077 1.00 52.94 77 PRO A C 1
ATOM 609 O O . PRO A 1 77 ? -0.103 -27.795 8.446 1.00 52.94 77 PRO A O 1
ATOM 612 N N . SER A 1 78 ? -1.245 -28.325 10.321 1.00 57.00 78 SER A N 1
ATOM 613 C CA . SER A 1 78 ? -0.125 -28.964 10.985 1.00 57.00 78 SER A CA 1
ATOM 614 C C . SER A 1 78 ? 0.300 -30.082 10.049 1.00 57.00 78 SER A C 1
ATOM 616 O O . SER A 1 78 ? -0.516 -30.938 9.709 1.00 57.00 78 SER A O 1
ATOM 618 N N . PHE A 1 79 ? 1.527 -30.010 9.538 1.00 64.81 79 PHE A N 1
ATOM 619 C CA . PHE A 1 79 ? 2.069 -31.050 8.683 1.00 64.81 79 PHE A CA 1
ATOM 620 C C . PHE A 1 79 ? 2.143 -32.305 9.545 1.00 64.81 79 PHE A C 1
ATOM 622 O O . PHE A 1 79 ? 3.047 -32.446 10.368 1.00 64.81 79 PHE A O 1
ATOM 629 N N . THR A 1 80 ? 1.135 -33.169 9.441 1.00 66.88 80 THR A N 1
ATOM 630 C CA . THR A 1 80 ? 1.160 -34.476 10.076 1.00 66.88 80 THR A CA 1
ATOM 631 C C . THR A 1 80 ? 2.325 -35.217 9.444 1.00 66.88 80 THR A C 1
ATOM 633 O O . THR A 1 80 ? 2.235 -35.668 8.303 1.00 66.88 80 THR A O 1
ATOM 636 N N . GLN A 1 81 ? 3.445 -35.298 10.162 1.00 65.50 81 GLN A N 1
ATOM 637 C CA . GLN A 1 81 ? 4.497 -36.241 9.825 1.00 65.50 81 GLN A CA 1
ATOM 638 C C . GLN A 1 81 ? 3.852 -37.624 9.866 1.00 65.50 81 GLN A C 1
ATOM 640 O O . GLN A 1 81 ? 3.452 -38.104 10.925 1.00 65.50 81 GLN A O 1
ATOM 645 N N . ILE A 1 82 ? 3.687 -38.230 8.694 1.00 67.56 82 ILE A N 1
ATOM 646 C CA . ILE A 1 82 ? 3.315 -39.633 8.579 1.00 67.56 82 ILE A CA 1
ATOM 647 C C . ILE A 1 82 ? 4.517 -40.401 9.127 1.00 67.56 82 ILE A C 1
ATOM 649 O O . ILE A 1 82 ? 5.530 -40.547 8.444 1.00 67.56 82 ILE A O 1
ATOM 653 N N . ALA A 1 83 ? 4.447 -40.811 10.391 1.00 64.44 83 ALA A N 1
ATOM 654 C CA . ALA A 1 83 ? 5.416 -41.743 10.936 1.00 64.44 83 ALA A CA 1
ATOM 655 C C . ALA A 1 83 ? 5.230 -43.080 10.198 1.00 64.44 83 ALA A C 1
ATOM 657 O O . ALA A 1 83 ? 4.094 -43.557 10.111 1.00 64.44 83 ALA A O 1
ATOM 658 N N . PRO A 1 84 ? 6.290 -43.689 9.639 1.00 56.50 84 PRO A N 1
ATOM 659 C CA . PRO A 1 84 ? 6.183 -45.044 9.126 1.00 56.50 84 PRO A CA 1
ATOM 660 C C . PRO A 1 84 ? 5.780 -45.958 10.285 1.00 56.50 84 PRO A C 1
ATOM 662 O O . PRO A 1 84 ? 6.431 -45.984 11.330 1.00 56.50 84 PRO A O 1
ATOM 665 N N . VAL A 1 85 ? 4.674 -46.681 10.111 1.00 64.50 85 VAL A N 1
ATOM 666 C CA . VAL A 1 85 ? 4.310 -47.771 11.013 1.00 64.50 85 VAL A CA 1
ATOM 667 C C . VAL A 1 85 ? 5.408 -48.828 10.896 1.00 64.50 85 VAL A C 1
ATOM 669 O O . VAL A 1 85 ? 5.619 -49.402 9.829 1.00 64.50 85 VAL A O 1
ATOM 672 N N . MET A 1 86 ? 6.164 -49.039 11.972 1.00 59.84 86 MET A N 1
ATOM 673 C CA . MET A 1 86 ? 7.049 -50.195 12.077 1.00 59.84 86 MET A CA 1
ATOM 674 C C . MET A 1 86 ? 6.139 -51.416 12.207 1.00 59.84 86 MET A C 1
ATOM 676 O O . MET A 1 86 ? 5.555 -51.641 13.265 1.00 59.84 86 MET A O 1
ATOM 680 N N . LEU A 1 87 ? 5.948 -52.150 11.109 1.00 54.19 87 LEU A N 1
ATOM 681 C CA . LEU A 1 87 ? 5.328 -53.470 11.157 1.00 54.19 87 LEU A CA 1
ATOM 682 C C . LEU A 1 87 ? 6.236 -54.367 12.013 1.00 54.19 87 LEU A C 1
ATOM 684 O O . LEU A 1 87 ? 7.416 -54.517 11.702 1.00 54.19 87 LEU A O 1
ATOM 688 N N . SER A 1 88 ? 5.701 -54.908 13.106 1.00 52.84 88 SER A N 1
ATOM 689 C CA . SER A 1 88 ? 6.406 -55.829 14.000 1.00 52.84 88 SER A CA 1
ATOM 690 C C . SER A 1 88 ? 6.848 -57.097 13.260 1.00 52.84 88 SER A C 1
ATOM 692 O O . SER A 1 88 ? 6.079 -57.667 12.486 1.00 52.84 88 SER A O 1
ATOM 694 N N . GLU A 1 89 ? 8.071 -57.555 13.529 1.00 57.97 89 GLU A N 1
ATOM 695 C CA . GLU A 1 89 ? 8.680 -58.765 12.957 1.00 57.97 89 GLU A CA 1
ATOM 696 C C . GLU A 1 89 ? 8.115 -60.075 13.550 1.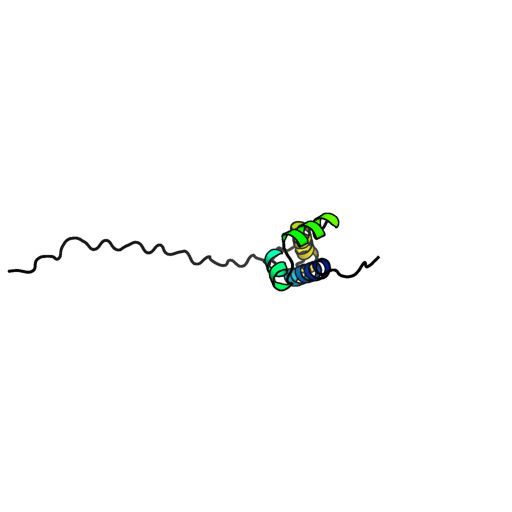00 57.97 89 GLU A C 1
ATOM 698 O O . GLU A 1 89 ? 8.871 -60.891 14.066 1.00 57.97 89 GLU A O 1
ATOM 703 N N . GLU A 1 90 ? 6.798 -60.312 13.511 1.00 58.00 90 GLU A N 1
ATOM 704 C CA . GLU A 1 90 ? 6.250 -61.581 14.028 1.00 58.00 90 GLU A CA 1
ATOM 705 C C . GLU A 1 90 ? 4.995 -62.098 13.306 1.00 58.00 90 GLU A C 1
ATOM 707 O O . GLU A 1 90 ? 3.999 -62.438 13.932 1.00 58.00 90 GLU A O 1
ATOM 712 N N . GLU A 1 91 ? 5.042 -62.234 11.976 1.00 55.34 91 GLU A N 1
ATOM 713 C CA . GLU A 1 91 ? 4.155 -63.202 11.303 1.00 55.34 91 GLU A CA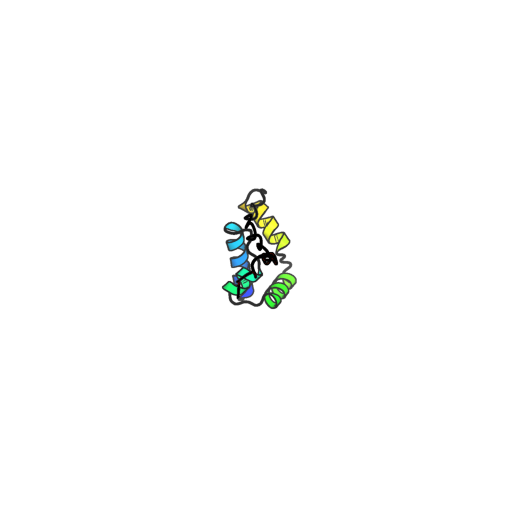 1
ATOM 714 C C . GLU A 1 91 ? 4.770 -63.795 10.022 1.00 55.34 91 GLU A C 1
ATOM 716 O O . GLU A 1 91 ? 4.186 -63.777 8.942 1.00 55.34 91 GLU A O 1
ATOM 721 N N . PHE A 1 92 ? 5.980 -64.353 10.132 1.00 47.25 92 PHE A N 1
ATOM 722 C CA . PHE A 1 92 ? 6.478 -65.332 9.159 1.00 47.25 92 PHE A CA 1
ATOM 723 C C . PHE A 1 92 ? 6.637 -66.690 9.845 1.00 47.25 92 PHE A C 1
ATOM 725 O O . PHE A 1 92 ? 7.724 -67.143 10.185 1.00 47.25 92 PHE A O 1
ATOM 732 N N . SER A 1 93 ? 5.509 -67.350 10.079 1.00 58.91 93 SER A N 1
ATOM 733 C CA . SER A 1 93 ? 5.466 -68.797 10.282 1.00 58.91 93 SER A CA 1
ATOM 734 C C . SER A 1 93 ? 4.403 -69.367 9.360 1.00 58.91 93 SER A C 1
ATOM 736 O O . SER A 1 93 ? 3.284 -69.657 9.768 1.00 58.91 93 SER A O 1
ATOM 738 N N . LEU A 1 94 ? 4.763 -69.508 8.084 1.00 52.38 94 LEU A N 1
ATOM 739 C CA . LEU A 1 94 ? 4.057 -70.410 7.187 1.00 52.38 94 LEU A CA 1
ATOM 740 C C . LEU A 1 94 ? 4.829 -71.725 7.149 1.00 52.38 94 LEU A C 1
ATOM 742 O O . LEU A 1 94 ? 5.954 -71.801 6.661 1.00 52.38 94 LEU A O 1
ATOM 746 N N . SER A 1 95 ? 4.187 -72.725 7.748 1.00 57.81 95 SER A N 1
ATOM 747 C CA . SER A 1 95 ? 4.538 -74.138 7.740 1.00 57.81 95 SER A CA 1
ATOM 748 C C . SER A 1 95 ? 4.900 -74.636 6.340 1.00 57.81 95 SER A C 1
ATOM 750 O O . SER A 1 95 ? 4.172 -74.381 5.379 1.00 57.81 95 SER A O 1
ATOM 752 N N . GLY A 1 96 ? 5.967 -75.430 6.276 1.00 41.41 96 GLY A N 1
ATOM 753 C CA . GLY A 1 96 ? 6.321 -76.324 5.179 1.00 41.41 96 GLY A CA 1
ATOM 754 C C . GLY A 1 96 ? 7.074 -77.511 5.745 1.00 41.41 96 GLY A C 1
ATOM 755 O O . GLY A 1 96 ? 8.212 -77.282 6.204 1.00 41.41 96 GLY A O 1
#

Secondary structure (DSSP, 8-state):
------HHHHHHHHHHHHHHH-TT--HHHHHHHTT--HHHHHHHHHTTT--HHHHHHHHHHHTSTTPPPPPP----------------S-------

Foldseek 3Di:
DPPDCDLLNVLVVVVLVVCLVPVPDDSVNSCVVSVHDPVVSVVVCVVVVHDPVVSSQCCCVPRVVVDRDDDPPPVPPPPPPPDPPPDDPPDPDDDD

Radius of gyration: 25.03 Å; chains: 1; bounding box: 23×95×31 Å

Organism: Phocaeicola vulgatus (NCBI:txid821)

Sequence (96 aa):
MDLAENRFGKTWKHFLEVLKVDYNCSLADVCRDQHTTLGGMSSWMSRRGYSVKQAKADVVRDYYGGVEPSRPTTSSPSFTQIAPVMLSEEEFSLSG

pLDDT: mean 80.73, std 18.08, range [38.75, 96.5]